Protein AF-R5GTG4-F1 (afdb_monomer)

Sequence (44 aa):
MKVLVTGGTVFVSRYCAEYFVRQGHEVYVMNRNTRPQSSGVKLI

Radius of gyration: 9.03 Å; Cα contacts (8 Å, |Δi|>4): 81; chains: 1; bounding box: 24×16×19 Å

Structure (mmCIF, N/CA/C/O backbone):
data_AF-R5GTG4-F1
#
_entry.id   AF-R5GTG4-F1
#
loop_
_atom_site.group_PDB
_atom_site.id
_atom_site.type_symbol
_atom_site.label_atom_id
_atom_site.label_alt_id
_atom_site.label_comp_id
_atom_site.label_asym_id
_atom_site.label_entity_id
_atom_site.label_seq_id
_atom_site.pdbx_PDB_ins_code
_atom_site.Cartn_x
_atom_site.Cartn_y
_atom_site.Cartn_z
_atom_site.occupancy
_atom_site.B_iso_or_equiv
_atom_site.auth_seq_id
_atom_site.auth_comp_id
_atom_site.auth_asym_id
_atom_site.auth_atom_id
_atom_site.pdbx_PDB_model_num
ATOM 1 N N . MET A 1 1 ? -14.733 -1.799 6.032 1.00 93.31 1 MET A N 1
ATOM 2 C CA . MET A 1 1 ? -14.356 -3.222 5.845 1.00 93.31 1 MET A CA 1
ATOM 3 C C . MET A 1 1 ? -12.836 -3.328 5.765 1.00 93.31 1 MET A C 1
ATOM 5 O O . MET A 1 1 ? -12.216 -2.351 5.355 1.00 93.31 1 MET A O 1
ATOM 9 N N . LYS A 1 2 ? -12.244 -4.463 6.167 1.00 97.69 2 LYS A N 1
ATOM 10 C CA . LYS A 1 2 ? -10.816 -4.762 5.950 1.00 97.69 2 LYS A CA 1
ATOM 11 C C . LYS A 1 2 ? -10.654 -5.544 4.647 1.00 97.69 2 LYS A C 1
ATOM 13 O O . LYS A 1 2 ? -11.374 -6.519 4.454 1.00 97.69 2 LYS A O 1
ATOM 18 N N . VAL A 1 3 ? -9.750 -5.118 3.766 1.00 97.31 3 VAL A N 1
ATOM 19 C CA . VAL A 1 3 ? -9.574 -5.700 2.422 1.00 97.31 3 VAL A CA 1
ATOM 20 C C . VAL A 1 3 ? -8.112 -6.058 2.198 1.00 97.31 3 VAL A C 1
ATOM 22 O O . VAL A 1 3 ? -7.259 -5.182 2.271 1.00 97.31 3 VAL A O 1
ATOM 25 N N . LEU A 1 4 ? -7.819 -7.321 1.886 1.00 96.44 4 LEU A N 1
ATOM 26 C CA . LEU A 1 4 ? -6.497 -7.748 1.424 1.00 96.44 4 LEU A CA 1
ATOM 27 C C . LEU A 1 4 ? -6.501 -7.848 -0.102 1.00 96.44 4 LEU A C 1
ATOM 29 O O . LEU A 1 4 ? -7.285 -8.606 -0.669 1.00 96.44 4 LEU A O 1
ATOM 33 N N . VAL A 1 5 ? -5.602 -7.117 -0.757 1.00 94.19 5 VAL A N 1
ATOM 34 C CA . VAL A 1 5 ? -5.389 -7.193 -2.205 1.00 94.19 5 VAL A CA 1
ATOM 35 C C . VAL A 1 5 ? -4.024 -7.819 -2.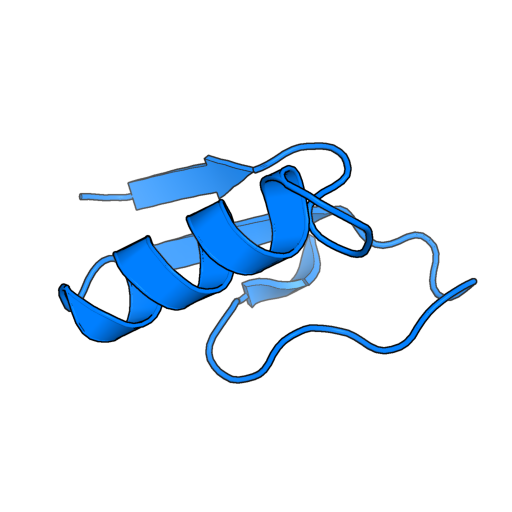476 1.00 94.19 5 VAL A C 1
ATOM 37 O O . VAL A 1 5 ? -2.973 -7.216 -2.237 1.00 94.19 5 VAL A O 1
ATOM 40 N N . THR A 1 6 ? -4.027 -9.044 -2.998 1.00 92.69 6 THR A N 1
ATOM 41 C CA . THR A 1 6 ? -2.8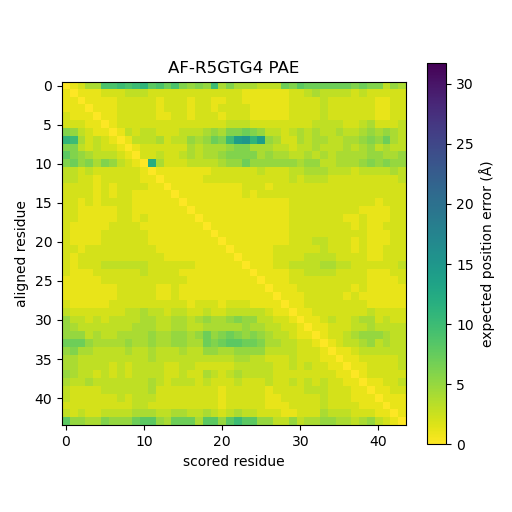10 -9.727 -3.447 1.00 92.69 6 THR A CA 1
ATOM 42 C C . THR A 1 6 ? -2.405 -9.218 -4.831 1.00 92.69 6 THR A C 1
ATOM 44 O O . THR A 1 6 ? -3.241 -8.962 -5.696 1.00 92.69 6 THR A O 1
ATOM 47 N N . GLY A 1 7 ? -1.104 -8.981 -5.031 1.00 85.94 7 GLY A N 1
ATOM 48 C CA . GLY A 1 7 ? -0.598 -8.387 -6.274 1.00 85.94 7 GLY A CA 1
ATOM 49 C C . GLY A 1 7 ? -1.027 -6.930 -6.499 1.00 85.94 7 GLY A C 1
ATOM 50 O O . GLY A 1 7 ? -0.977 -6.460 -7.631 1.00 85.94 7 GLY A O 1
ATOM 51 N N . GLY A 1 8 ? -1.448 -6.205 -5.455 1.00 84.44 8 GLY A N 1
ATOM 52 C CA . GLY A 1 8 ? -2.016 -4.846 -5.510 1.00 84.44 8 GLY A CA 1
ATOM 53 C C . GLY A 1 8 ? -1.080 -3.713 -5.946 1.00 84.44 8 GLY A C 1
ATOM 54 O O . GLY A 1 8 ? -1.401 -2.552 -5.733 1.00 84.44 8 GLY A O 1
ATOM 55 N N . THR A 1 9 ? 0.078 -4.017 -6.532 1.00 85.06 9 THR A N 1
ATOM 56 C CA . THR A 1 9 ? 1.094 -3.022 -6.917 1.00 85.06 9 THR A CA 1
ATOM 57 C C . THR A 1 9 ? 1.140 -2.742 -8.422 1.00 85.06 9 THR A C 1
ATOM 59 O O . THR A 1 9 ? 1.847 -1.829 -8.850 1.00 85.06 9 THR A O 1
ATOM 62 N N . VAL A 1 10 ? 0.389 -3.485 -9.249 1.00 87.75 10 VAL A N 1
ATOM 63 C CA . VAL A 1 10 ? 0.392 -3.356 -10.720 1.00 87.75 10 VAL A CA 1
ATOM 64 C C . VAL A 1 10 ? -1.011 -3.477 -11.331 1.00 87.75 10 VAL A C 1
ATOM 66 O O . VAL A 1 10 ? -1.904 -4.063 -10.735 1.00 87.75 10 VAL A O 1
ATOM 69 N N . PHE A 1 11 ? -1.193 -2.918 -12.534 1.00 90.88 11 PHE A N 1
ATOM 70 C CA . PHE A 1 11 ? -2.408 -2.984 -13.366 1.00 90.88 11 PHE A CA 1
ATOM 71 C C . PHE A 1 11 ? -3.738 -2.923 -12.577 1.00 90.88 11 PHE A C 1
ATOM 73 O O . PHE A 1 11 ? -3.918 -1.993 -11.794 1.00 90.88 11 PHE A O 1
ATOM 80 N N . VAL A 1 12 ? -4.676 -3.858 -12.790 1.00 93.88 12 VAL A N 1
ATOM 81 C CA . VAL A 1 12 ? -6.042 -3.813 -12.223 1.00 93.88 12 VAL A CA 1
ATOM 82 C C . VAL A 1 12 ? -6.043 -3.801 -10.697 1.00 93.88 12 VAL A C 1
ATOM 84 O O . VAL A 1 12 ? -6.731 -2.986 -10.087 1.00 93.88 12 VAL A O 1
ATOM 87 N N . SER A 1 13 ? -5.260 -4.675 -10.069 1.00 93.56 13 SER A N 1
ATOM 88 C CA . SER A 1 13 ? -5.251 -4.848 -8.614 1.00 93.56 13 SER A CA 1
ATOM 89 C C . SER A 1 13 ? -4.784 -3.582 -7.890 1.00 93.56 13 SER A C 1
ATOM 91 O O . SER A 1 13 ? -5.302 -3.276 -6.817 1.00 93.56 13 SER A O 1
ATOM 93 N N . ARG A 1 14 ? -3.893 -2.790 -8.504 1.00 95.06 14 ARG A N 1
ATOM 94 C CA . ARG A 1 14 ? -3.534 -1.451 -8.010 1.00 95.06 14 ARG A CA 1
ATOM 95 C C . ARG A 1 14 ? -4.741 -0.516 -7.956 1.00 95.06 14 ARG A C 1
ATOM 97 O O . ARG A 1 14 ? -5.012 0.089 -6.922 1.00 95.06 14 ARG A O 1
ATOM 104 N N . TYR A 1 15 ? -5.489 -0.423 -9.054 1.00 95.75 15 TYR A N 1
ATOM 105 C CA . TYR A 1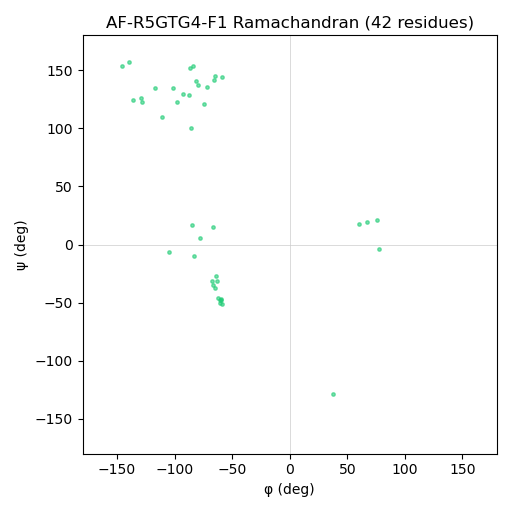 15 ? -6.666 0.446 -9.124 1.00 95.75 15 TYR A CA 1
ATOM 106 C C . TYR A 1 15 ? -7.784 -0.020 -8.189 1.00 95.75 15 TYR A C 1
ATOM 108 O O . TYR A 1 15 ? -8.454 0.815 -7.586 1.00 95.75 15 TYR A O 1
ATOM 116 N N . CYS A 1 16 ? -7.953 -1.331 -8.000 1.00 95.88 16 CYS A N 1
ATOM 117 C CA . CYS A 1 16 ? -8.874 -1.867 -6.999 1.00 95.88 16 CYS A CA 1
ATOM 118 C C . CYS A 1 16 ? -8.477 -1.451 -5.577 1.00 95.88 16 CYS A C 1
ATOM 120 O O . CYS A 1 16 ? -9.333 -1.007 -4.813 1.00 95.88 16 CYS A O 1
ATOM 122 N N . ALA A 1 17 ? -7.191 -1.555 -5.222 1.00 96.38 17 ALA A N 1
ATOM 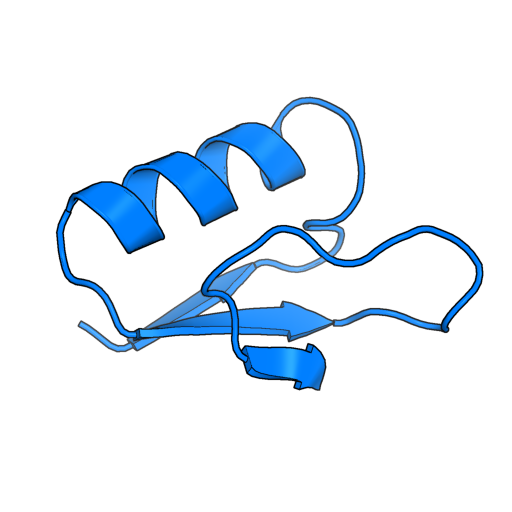123 C CA . ALA A 1 17 ? -6.710 -1.151 -3.903 1.00 96.38 17 ALA A CA 1
ATOM 124 C C . ALA A 1 17 ? -6.967 0.344 -3.648 1.00 96.38 17 ALA A C 1
ATOM 126 O O . ALA A 1 17 ? -7.546 0.708 -2.626 1.00 96.38 17 ALA A O 1
ATOM 127 N N . GLU A 1 18 ? -6.622 1.203 -4.608 1.00 96.38 18 GLU A N 1
ATOM 128 C CA . GLU A 1 18 ? -6.844 2.651 -4.508 1.00 96.38 18 GLU A CA 1
ATOM 129 C C . GLU A 1 18 ? -8.329 3.022 -4.467 1.00 96.38 18 GLU A C 1
ATOM 131 O O . GLU A 1 18 ? -8.717 3.928 -3.729 1.00 96.38 18 GLU A O 1
ATOM 136 N N . TYR A 1 19 ? -9.175 2.317 -5.221 1.00 97.38 19 TYR A N 1
ATOM 137 C CA . TYR A 1 19 ? -10.622 2.504 -5.172 1.00 97.38 19 TYR A CA 1
ATOM 138 C C . TYR A 1 19 ? -11.159 2.244 -3.763 1.00 97.38 19 TYR A C 1
ATOM 140 O O . TYR A 1 19 ? -11.828 3.107 -3.197 1.00 97.38 19 TYR A O 1
ATOM 148 N N . PHE A 1 20 ? -10.816 1.106 -3.157 1.00 97.50 20 PHE A N 1
ATOM 149 C CA . PHE A 1 20 ? -11.294 0.769 -1.817 1.00 97.50 20 PHE A CA 1
ATOM 150 C C . PHE A 1 20 ? -10.721 1.683 -0.727 1.00 97.50 20 PHE A C 1
ATOM 152 O O . PHE A 1 20 ? -11.437 2.001 0.221 1.00 97.50 20 PHE A O 1
ATOM 159 N N . VAL A 1 21 ? -9.491 2.187 -0.889 1.00 97.94 21 VAL A N 1
ATOM 160 C CA . VAL A 1 21 ? -8.954 3.254 -0.024 1.00 97.94 21 VAL A CA 1
ATOM 161 C C . VAL A 1 21 ? -9.835 4.504 -0.106 1.00 97.94 21 VAL A C 1
ATOM 163 O O . VAL A 1 21 ? -10.236 5.036 0.927 1.00 97.94 21 VAL A O 1
ATOM 166 N N . ARG A 1 22 ? -10.203 4.954 -1.316 1.00 98.06 22 ARG A N 1
ATOM 167 C CA . ARG A 1 22 ? -11.084 6.126 -1.507 1.00 98.06 22 ARG A CA 1
ATOM 168 C C . ARG A 1 22 ? -12.493 5.916 -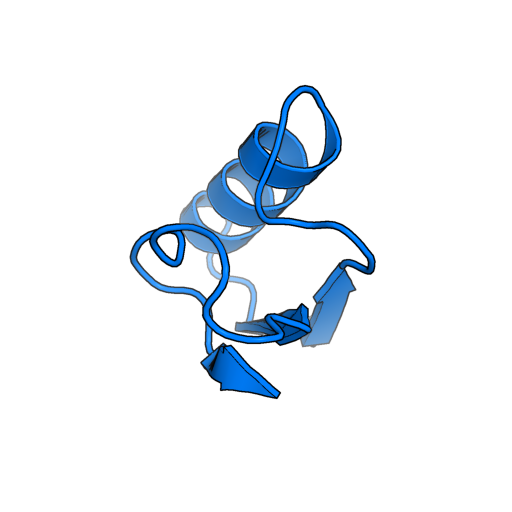0.949 1.00 98.06 22 ARG A C 1
ATOM 170 O O . ARG A 1 22 ? -13.126 6.886 -0.556 1.00 98.06 22 ARG A O 1
ATOM 177 N N . GLN A 1 23 ? -12.968 4.673 -0.880 1.00 98.06 23 GLN A N 1
ATOM 178 C CA . GLN A 1 23 ? -14.229 4.314 -0.216 1.00 98.06 23 GLN A CA 1
ATOM 179 C C . GLN A 1 23 ? -14.113 4.243 1.322 1.00 98.06 23 GLN A C 1
ATOM 181 O O . GLN A 1 23 ? -15.055 3.830 1.999 1.00 98.06 23 GLN A O 1
ATOM 186 N N . GLY A 1 24 ? -12.965 4.611 1.900 1.00 97.75 24 GLY A N 1
ATOM 187 C CA . GLY A 1 24 ? -12.748 4.618 3.348 1.00 97.75 24 GLY A CA 1
ATOM 188 C C . GLY A 1 24 ? -12.542 3.226 3.946 1.00 97.75 24 GLY A C 1
ATOM 189 O O . GLY A 1 24 ? -12.771 3.019 5.138 1.00 97.75 24 GLY A O 1
ATOM 190 N N . HIS A 1 25 ? -12.160 2.235 3.137 1.00 98.31 25 HIS A N 1
ATOM 191 C CA . HIS A 1 25 ? -11.822 0.910 3.647 1.00 98.31 25 HIS A CA 1
ATOM 192 C C . HIS A 1 25 ? -10.375 0.838 4.123 1.00 98.31 25 HIS A C 1
ATOM 194 O O . HIS A 1 25 ? -9.488 1.537 3.636 1.00 98.31 25 HIS A O 1
ATOM 200 N N . GLU A 1 26 ? -10.131 -0.073 5.060 1.00 98.00 26 GLU A N 1
ATOM 201 C CA . GLU A 1 26 ? -8.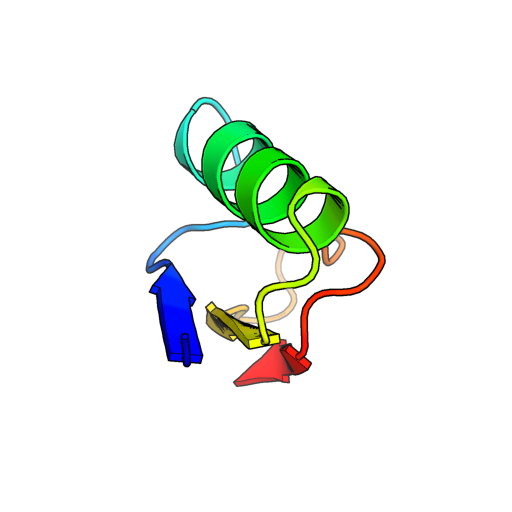786 -0.392 5.511 1.00 98.00 26 GLU A CA 1
ATOM 202 C C . GLU A 1 26 ? -8.198 -1.443 4.566 1.00 98.00 26 GLU A C 1
ATOM 204 O O . GLU A 1 26 ? -8.540 -2.628 4.637 1.00 98.00 26 GLU A O 1
ATOM 209 N N . VAL A 1 27 ? -7.364 -0.990 3.632 1.00 97.94 27 VAL A N 1
ATOM 210 C CA . VAL A 1 27 ? -6.816 -1.827 2.562 1.00 97.94 27 VAL A CA 1
ATOM 211 C C . VAL A 1 27 ? -5.389 -2.236 2.890 1.00 97.94 27 VAL A C 1
ATOM 213 O O . VAL A 1 27 ? -4.572 -1.402 3.271 1.00 97.94 27 VAL A O 1
ATOM 216 N N . TYR A 1 28 ? -5.083 -3.511 2.689 1.00 97.12 28 TYR A N 1
ATOM 217 C CA . TYR A 1 28 ? -3.769 -4.104 2.864 1.00 97.12 28 TYR A CA 1
ATOM 218 C C . TYR A 1 28 ? -3.271 -4.642 1.524 1.00 97.12 28 TYR A C 1
ATOM 220 O O . TYR A 1 28 ? -4.019 -5.305 0.802 1.00 97.12 28 TYR A O 1
ATOM 228 N N . VAL A 1 29 ? -2.011 -4.373 1.189 1.00 95.62 29 VAL A N 1
ATOM 229 C CA . VAL A 1 29 ? -1.385 -4.837 -0.056 1.00 95.62 29 VAL A CA 1
ATOM 230 C C . VAL A 1 29 ? -0.062 -5.507 0.264 1.00 95.62 29 VAL A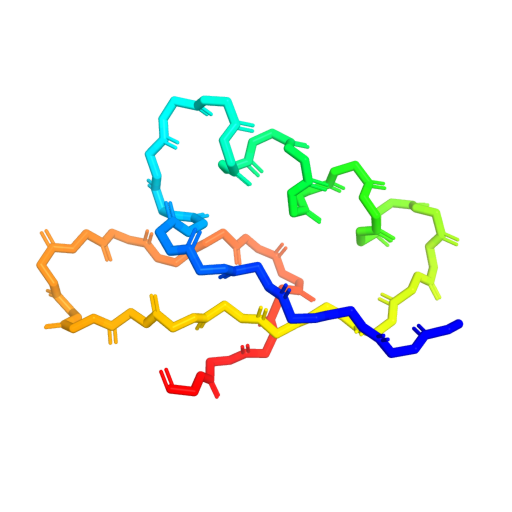 C 1
ATOM 232 O O . VAL A 1 29 ? 0.817 -4.883 0.861 1.00 95.62 29 VAL A O 1
ATOM 235 N N . MET A 1 30 ? 0.087 -6.747 -0.207 1.00 91.56 30 MET A N 1
ATOM 236 C CA . MET A 1 30 ? 1.353 -7.466 -0.127 1.00 91.56 30 MET A CA 1
ATOM 237 C C . MET A 1 30 ? 2.344 -6.909 -1.151 1.00 91.56 30 MET A C 1
ATOM 239 O O . MET A 1 30 ? 2.077 -6.951 -2.358 1.00 91.56 30 MET A O 1
ATOM 243 N N . ASN A 1 31 ? 3.495 -6.420 -0.690 1.00 89.19 31 ASN A N 1
ATOM 244 C CA . ASN A 1 31 ? 4.533 -5.890 -1.574 1.00 89.19 31 ASN A CA 1
ATOM 245 C C . ASN A 1 31 ? 5.926 -6.378 -1.169 1.00 89.19 31 ASN A C 1
ATOM 247 O O . ASN A 1 31 ? 6.400 -6.149 -0.065 1.00 89.19 31 ASN A O 1
ATOM 251 N N . ARG A 1 32 ? 6.621 -7.005 -2.124 1.00 90.12 32 ARG A N 1
ATOM 252 C CA . ARG A 1 32 ? 7.990 -7.528 -1.971 1.00 90.12 32 ARG A CA 1
ATOM 253 C C . ARG A 1 32 ? 9.072 -6.465 -2.215 1.00 90.12 32 ARG A C 1
ATOM 255 O O . ARG A 1 32 ? 10.211 -6.809 -2.501 1.00 90.12 32 ARG A O 1
ATOM 262 N N . ASN A 1 33 ? 8.703 -5.185 -2.186 1.00 86.38 33 ASN A N 1
ATOM 263 C CA . ASN A 1 33 ? 9.558 -4.024 -2.455 1.00 86.38 33 ASN A CA 1
ATOM 264 C C . ASN A 1 33 ? 10.194 -3.978 -3.857 1.00 86.38 33 ASN A C 1
ATOM 266 O O . ASN A 1 33 ? 11.118 -3.211 -4.101 1.00 86.38 33 ASN A O 1
ATOM 270 N N . THR A 1 34 ? 9.671 -4.740 -4.820 1.00 89.69 34 THR A N 1
ATOM 271 C CA . THR A 1 34 ? 10.094 -4.653 -6.230 1.00 89.69 34 THR A CA 1
ATOM 272 C C . THR A 1 34 ? 9.393 -3.521 -6.989 1.00 89.69 34 THR A C 1
ATOM 274 O O . THR A 1 34 ? 9.720 -3.264 -8.146 1.00 89.69 34 THR A O 1
ATOM 277 N N . ARG A 1 35 ? 8.366 -2.894 -6.392 1.00 89.12 35 ARG A N 1
ATOM 278 C CA . ARG A 1 35 ? 7.545 -1.817 -6.974 1.00 89.12 35 ARG A CA 1
ATOM 279 C C . ARG A 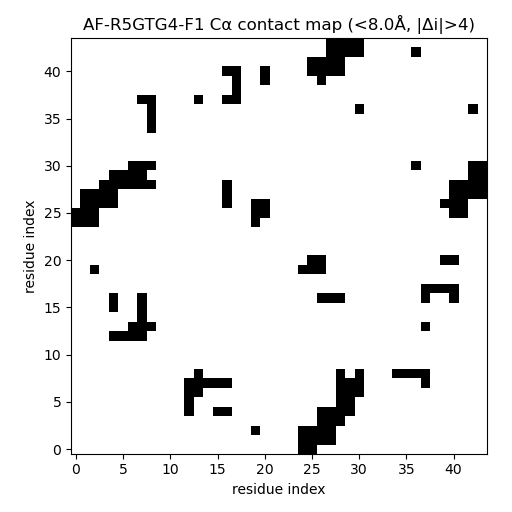1 35 ? 7.116 -0.819 -5.884 1.00 89.12 35 ARG A C 1
ATOM 281 O O . ARG A 1 35 ? 6.977 -1.236 -4.733 1.00 89.12 35 ARG A O 1
ATOM 288 N N . PRO A 1 36 ? 6.853 0.459 -6.224 1.00 91.38 36 PRO A N 1
ATOM 289 C CA . PRO A 1 36 ? 6.284 1.423 -5.283 1.00 91.38 36 PRO A CA 1
ATOM 290 C C . PRO A 1 36 ? 4.926 0.967 -4.735 1.00 91.38 36 PRO A C 1
ATOM 292 O O . PRO A 1 36 ? 4.133 0.361 -5.456 1.00 91.38 36 PRO A O 1
ATOM 29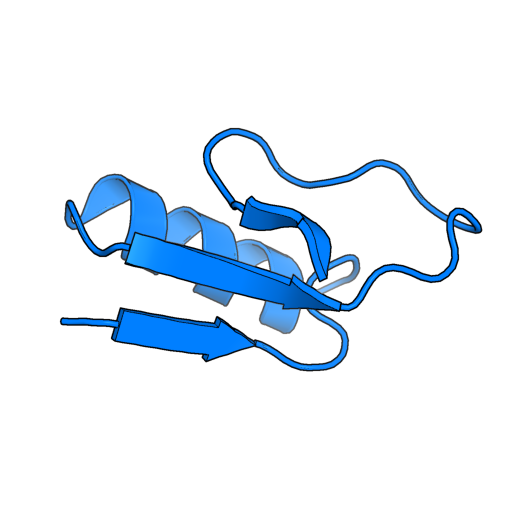5 N N . GLN A 1 37 ? 4.660 1.276 -3.467 1.00 90.94 37 GLN A N 1
ATOM 296 C CA . GLN A 1 37 ? 3.382 0.991 -2.816 1.00 90.94 37 GLN A CA 1
ATOM 297 C C . GLN A 1 37 ? 2.341 2.065 -3.169 1.00 90.94 37 GLN A C 1
ATOM 299 O O . GLN A 1 37 ? 2.673 3.250 -3.213 1.00 90.94 37 GLN A O 1
ATOM 304 N N . SER A 1 38 ? 1.083 1.670 -3.393 1.00 92.44 38 SER A N 1
ATOM 305 C CA . SER A 1 38 ? -0.014 2.633 -3.570 1.00 92.44 38 SER A CA 1
ATOM 306 C C . SER A 1 38 ? -0.270 3.433 -2.293 1.00 92.44 38 SER A C 1
ATOM 308 O O . SER A 1 38 ? -0.153 2.923 -1.182 1.00 92.44 38 SER A O 1
ATOM 310 N N . SER A 1 39 ? -0.636 4.704 -2.452 1.00 92.81 39 SER A N 1
ATOM 311 C CA . SER A 1 39 ? -0.904 5.592 -1.319 1.00 92.81 39 SER A CA 1
ATOM 312 C C . SER A 1 39 ? -2.129 5.136 -0.517 1.00 92.81 39 SER A C 1
ATOM 314 O O . SER A 1 39 ? -3.125 4.689 -1.087 1.00 92.81 39 SER A O 1
ATOM 316 N N . GLY A 1 40 ? -2.060 5.259 0.810 1.00 93.94 40 GLY A N 1
ATOM 317 C CA . GLY A 1 40 ? -3.169 4.968 1.724 1.00 93.94 40 GLY A CA 1
ATOM 318 C C . GLY A 1 40 ? -3.431 3.484 2.015 1.00 93.94 40 GLY A C 1
ATOM 319 O O . GLY A 1 40 ? -4.271 3.187 2.861 1.00 93.94 40 GLY A O 1
ATOM 320 N N . VAL A 1 41 ? -2.713 2.551 1.379 1.00 95.69 41 VAL A N 1
ATOM 321 C CA . VAL A 1 41 ? -2.773 1.122 1.736 1.00 95.69 41 VAL A CA 1
ATOM 322 C C . VAL A 1 41 ? -1.780 0.800 2.858 1.00 95.69 41 VAL A C 1
ATOM 324 O O . VAL A 1 41 ? -0.720 1.417 2.974 1.00 95.69 41 VAL A O 1
ATOM 327 N N . LYS A 1 42 ? -2.087 -0.214 3.665 1.00 96.19 42 LYS A N 1
ATOM 328 C CA . LYS A 1 42 ? -1.182 -0.778 4.670 1.00 96.19 42 LYS A CA 1
ATOM 329 C C . LYS A 1 42 ? -0.318 -1.866 4.034 1.00 96.19 42 LYS A C 1
ATOM 331 O O . LYS A 1 42 ? -0.827 -2.760 3.359 1.00 96.19 42 LYS A O 1
ATOM 336 N N . LEU A 1 43 ? 0.994 -1.769 4.219 1.00 91.38 43 LEU A N 1
ATOM 337 C CA . LEU A 1 43 ? 1.942 -2.773 3.741 1.00 91.38 43 LEU A CA 1
ATOM 338 C C . LEU A 1 43 ? 1.836 -4.053 4.583 1.00 91.38 43 LEU A C 1
ATOM 340 O O . LEU A 1 43 ? 1.779 -3.970 5.810 1.00 91.38 43 LEU A O 1
ATOM 344 N N . ILE A 1 44 ? 1.822 -5.202 3.904 1.00 89.62 44 ILE A N 1
ATOM 345 C CA . ILE A 1 44 ? 2.043 -6.542 4.471 1.00 89.62 44 ILE A CA 1
ATOM 346 C C . ILE A 1 44 ? 3.204 -7.199 3.726 1.00 89.62 44 ILE A C 1
ATOM 348 O O . ILE A 1 44 ? 3.297 -7.002 2.488 1.00 89.62 44 ILE A O 1
#

Mean predicted aligned error: 2.42 Å

pLDDT: mean 93.56, std 3.92, range [84.44, 98.31]

Solvent-accessible surface area (backbone atoms only — not comparable to full-atom values): 2604 Å² total; per-residue (Å²): 102,81,43,82,35,78,62,22,64,48,76,69,40,26,54,53,45,47,49,42,34,75,72,71,30,54,29,34,29,51,63,91,74,87,61,73,77,61,78,81,50,42,82,83

Secondary structure (DSSP, 8-state):
-EEEETTTTSHHHHHHHHHHHHTT-EEEE---SSSPPPTTPEE-

Foldseek 3Di:
DEEEQEPCQDDPNVVVQVVVQVVVYAYEYEDPPPGDDRPRHHYD

Nearest PDB structures (foldseek):
  3aw9-assembly1_A-2  TM=8.267E-01  e=5.234E-03  Pyrobaculum calidifontis JCM 11548
  5if3-assembly1_B  TM=8.262E-01  e=2.268E-02  Burkholderia vietnamiensis G4
  5tt1-assembly1_A-2  TM=7.860E-01  e=1.840E-02  Burkholderia multivorans ATCC 17616
  2fwm-assembly1_X  TM=8.367E-01  e=3.966E-02  Escherichia coli
  4k6c-assembly1_A  TM=8.457E-01  e=3.966E-02  Burkholderia cenocepacia J2315